Protein AF-A0A6J4TG48-F1 (afdb_monomer_lite)

pLDDT: mean 82.4, std 9.86, range [56.44, 92.56]

Organism: NCBI:txid481133

Structure (mmCIF, N/CA/C/O backbone):
data_AF-A0A6J4TG48-F1
#
_entry.id   AF-A0A6J4TG48-F1
#
loop_
_atom_site.group_PDB
_atom_site.id
_atom_site.type_symbol
_atom_site.label_atom_id
_atom_site.label_alt_id
_atom_site.label_comp_id
_atom_site.label_asym_id
_atom_site.label_entity_id
_atom_site.label_seq_id
_atom_site.pdbx_PDB_ins_code
_atom_site.Cartn_x
_atom_site.Cartn_y
_atom_site.Cartn_z
_atom_site.occupancy
_atom_site.B_iso_or_equiv
_atom_site.auth_seq_id
_atom_site.auth_comp_id
_atom_site.auth_asym_id
_atom_site.auth_atom_id
_atom_site.pdbx_PDB_model_num
ATOM 1 N N . VAL A 1 1 ? -10.328 10.255 4.056 1.00 63.81 1 VAL A N 1
ATOM 2 C CA . VAL A 1 1 ? -10.310 9.342 2.888 1.00 63.81 1 VAL A CA 1
ATOM 3 C C . VAL A 1 1 ? -10.451 7.928 3.417 1.00 63.81 1 VAL A C 1
ATOM 5 O O . VAL A 1 1 ? -9.618 7.532 4.222 1.00 63.81 1 VAL A O 1
ATOM 8 N N . ASN A 1 2 ? -11.529 7.218 3.078 1.00 81.69 2 ASN A N 1
ATOM 9 C CA . ASN A 1 2 ? -11.872 5.943 3.731 1.00 81.69 2 ASN A CA 1
ATOM 10 C C . ASN A 1 2 ? -11.360 4.717 2.969 1.00 81.69 2 ASN A C 1
ATOM 12 O O . ASN A 1 2 ? -11.346 3.619 3.512 1.00 81.69 2 ASN A O 1
ATOM 16 N N . GLU A 1 3 ? -10.902 4.902 1.736 1.00 87.94 3 GLU A N 1
ATOM 17 C CA . GLU A 1 3 ? -10.347 3.848 0.902 1.00 87.94 3 GLU A CA 1
ATOM 18 C C . GLU A 1 3 ? -9.313 4.410 -0.073 1.00 87.94 3 GLU A C 1
ATOM 20 O O . GLU A 1 3 ? -9.265 5.620 -0.316 1.00 87.94 3 GLU A O 1
ATOM 25 N N . GLY A 1 4 ? -8.464 3.532 -0.593 1.00 90.00 4 GLY A N 1
ATOM 26 C CA . GLY A 1 4 ? -7.381 3.900 -1.493 1.00 90.00 4 GLY A CA 1
ATOM 27 C C . GLY A 1 4 ? -6.435 2.734 -1.749 1.00 90.00 4 GLY A C 1
ATOM 28 O O . GLY A 1 4 ? -6.784 1.576 -1.516 1.00 90.00 4 GLY A O 1
ATOM 29 N N . TYR A 1 5 ? -5.224 3.042 -2.202 1.00 91.25 5 TYR A N 1
ATOM 30 C CA . TYR A 1 5 ? -4.176 2.060 -2.456 1.00 91.25 5 TYR A CA 1
ATOM 31 C C . TYR A 1 5 ? -2.987 2.247 -1.514 1.00 91.25 5 TYR A C 1
ATOM 33 O O . TYR A 1 5 ? -2.588 3.359 -1.170 1.00 91.25 5 TYR A O 1
ATOM 41 N N . LEU A 1 6 ? -2.415 1.124 -1.106 1.00 91.50 6 LEU A N 1
ATOM 42 C CA . LEU A 1 6 ? -1.261 1.008 -0.238 1.00 91.50 6 LEU A CA 1
ATOM 43 C C . LEU A 1 6 ? -0.162 0.301 -1.024 1.00 91.50 6 LEU A C 1
ATOM 45 O O . LEU A 1 6 ? -0.334 -0.843 -1.444 1.00 91.50 6 LEU A O 1
ATOM 49 N N . PHE A 1 7 ? 0.941 0.995 -1.260 1.00 92.06 7 PHE A N 1
ATOM 50 C CA . PHE A 1 7 ? 2.099 0.464 -1.963 1.00 92.06 7 PHE A CA 1
ATOM 51 C C . PHE A 1 7 ? 3.095 0.008 -0.903 1.00 92.06 7 PHE A C 1
ATOM 53 O O . PHE A 1 7 ? 3.513 0.810 -0.070 1.00 92.06 7 PHE A O 1
ATOM 60 N N . LEU A 1 8 ? 3.440 -1.275 -0.917 1.00 91.19 8 LEU A N 1
ATOM 61 C CA . LEU A 1 8 ? 4.421 -1.875 -0.023 1.00 91.19 8 LEU A CA 1
ATOM 62 C C . LEU A 1 8 ? 5.695 -2.190 -0.793 1.00 91.19 8 LEU A C 1
ATOM 64 O O . LEU A 1 8 ? 5.649 -2.844 -1.840 1.00 91.19 8 LEU A O 1
ATOM 68 N N . LYS A 1 9 ? 6.819 -1.737 -0.242 1.00 88.88 9 LYS A N 1
ATOM 69 C CA . LYS A 1 9 ? 8.170 -2.026 -0.721 1.00 88.88 9 LYS A CA 1
ATOM 70 C C . LYS A 1 9 ? 9.041 -2.459 0.455 1.00 88.88 9 LYS A C 1
ATOM 72 O O . LYS A 1 9 ? 9.049 -1.792 1.489 1.00 88.88 9 LYS A O 1
ATOM 77 N N . ASP A 1 10 ? 9.740 -3.574 0.295 1.00 86.69 10 ASP A N 1
ATOM 78 C CA . ASP A 1 10 ? 10.794 -4.009 1.212 1.00 86.69 10 ASP A CA 1
ATOM 79 C C . ASP A 1 10 ? 12.162 -3.444 0.792 1.00 86.69 10 ASP A C 1
ATOM 81 O O . ASP A 1 10 ? 12.286 -2.822 -0.268 1.00 86.69 10 ASP A O 1
ATOM 85 N N . GLY A 1 11 ? 13.188 -3.704 1.605 1.00 81.06 11 GLY A N 1
ATOM 86 C CA . GLY A 1 11 ? 14.541 -3.169 1.438 1.00 81.06 11 GLY A CA 1
ATOM 87 C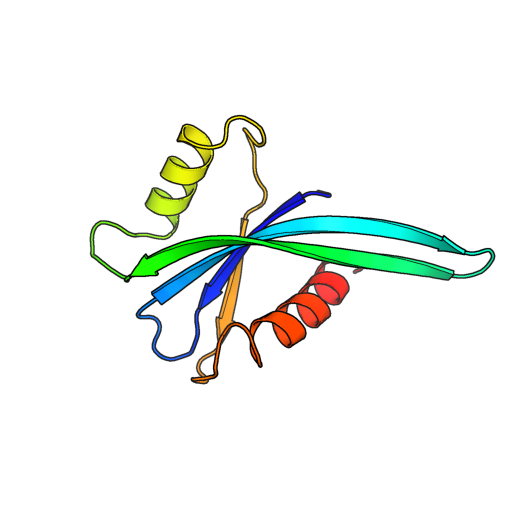 C . GLY A 1 11 ? 15.272 -3.590 0.166 1.00 81.06 11 GLY A C 1
ATOM 88 O O . GLY A 1 11 ? 16.272 -2.976 -0.190 1.00 81.06 11 GLY A O 1
ATOM 89 N N . ASN A 1 12 ? 14.783 -4.597 -0.563 1.00 77.12 12 ASN A N 1
ATOM 90 C CA . ASN A 1 12 ? 15.310 -4.925 -1.886 1.00 77.12 12 ASN A CA 1
ATOM 91 C C . ASN A 1 12 ? 14.853 -3.902 -2.946 1.00 77.12 12 ASN A C 1
ATOM 93 O O . ASN A 1 12 ? 15.427 -3.822 -4.027 1.00 77.12 12 ASN A O 1
ATOM 97 N N . TYR A 1 13 ? 13.795 -3.125 -2.668 1.00 70.62 13 TYR A N 1
ATOM 98 C CA . TYR A 1 13 ? 13.194 -2.098 -3.533 1.00 70.62 13 TYR A CA 1
ATOM 99 C C . TYR A 1 13 ? 12.884 -2.539 -4.975 1.00 70.62 13 TYR A C 1
ATOM 101 O O . TYR A 1 13 ? 12.555 -1.698 -5.819 1.00 70.62 13 TYR A O 1
ATOM 109 N N . ASN A 1 14 ? 12.967 -3.838 -5.266 1.00 80.25 14 ASN A N 1
ATOM 110 C CA . ASN A 1 14 ? 12.861 -4.399 -6.607 1.00 80.25 14 ASN A CA 1
ATOM 111 C C . ASN A 1 14 ? 11.423 -4.781 -6.964 1.00 80.25 14 ASN A C 1
ATOM 113 O O . ASN A 1 14 ? 11.123 -5.060 -8.116 1.00 80.25 14 ASN A O 1
ATOM 117 N N . THR A 1 15 ? 10.522 -4.776 -5.983 1.00 85.94 15 THR A N 1
ATOM 118 C CA . THR A 1 15 ? 9.122 -5.153 -6.161 1.00 85.94 15 THR A CA 1
ATOM 119 C C . THR A 1 15 ? 8.230 -4.172 -5.417 1.00 85.94 15 THR A C 1
ATOM 121 O O . THR A 1 15 ? 8.486 -3.849 -4.261 1.00 85.94 15 THR A O 1
ATOM 124 N N . THR A 1 16 ? 7.165 -3.709 -6.069 1.00 89.50 16 THR A N 1
ATOM 125 C CA . THR A 1 16 ? 6.085 -2.946 -5.435 1.00 89.50 16 THR A CA 1
ATOM 126 C C . THR A 1 16 ? 4.840 -3.812 -5.377 1.00 89.50 16 THR A C 1
ATOM 128 O O . THR A 1 16 ? 4.298 -4.213 -6.408 1.00 89.50 16 THR A O 1
ATOM 131 N N . VAL A 1 17 ? 4.368 -4.090 -4.166 1.00 91.56 17 VAL A N 1
ATOM 132 C CA . VAL A 1 17 ? 3.117 -4.819 -3.956 1.00 91.56 17 VAL A CA 1
ATOM 133 C C . VAL A 1 17 ? 2.020 -3.825 -3.619 1.00 91.56 17 VAL A C 1
ATOM 135 O O . VAL A 1 17 ? 2.153 -3.058 -2.667 1.00 91.56 17 VAL A O 1
ATOM 138 N N . VAL A 1 18 ? 0.936 -3.823 -4.390 1.00 91.75 18 VAL A N 1
ATOM 139 C CA . VAL A 1 18 ? -0.184 -2.908 -4.165 1.00 91.75 18 VAL A CA 1
ATOM 140 C C . VAL A 1 18 ? -1.345 -3.648 -3.537 1.00 91.75 18 VAL A C 1
ATOM 142 O O . VAL A 1 18 ? -1.827 -4.660 -4.051 1.00 91.75 18 VAL A O 1
ATOM 145 N N . TYR A 1 19 ? -1.843 -3.066 -2.457 1.00 92.56 19 TYR A N 1
ATOM 146 C CA . TYR A 1 19 ? -3.070 -3.471 -1.800 1.00 92.56 19 TYR A CA 1
ATOM 147 C C . TYR A 1 19 ? -4.094 -2.349 -1.903 1.00 92.56 19 TYR A C 1
ATOM 149 O O . TYR A 1 19 ? -3.759 -1.182 -1.723 1.00 92.56 19 TYR A O 1
ATOM 157 N N . GLN A 1 20 ? -5.355 -2.679 -2.141 1.00 91.56 20 GLN A N 1
ATOM 158 C CA . GLN A 1 20 ? -6.444 -1.741 -1.903 1.00 91.56 20 GLN A CA 1
ATOM 159 C C . GLN A 1 20 ? -6.783 -1.796 -0.421 1.00 91.56 20 GLN A C 1
ATOM 161 O O . GLN A 1 20 ? -7.007 -2.879 0.117 1.00 91.56 20 GLN A O 1
ATOM 166 N N . TYR A 1 21 ? -6.823 -0.649 0.248 1.00 91.25 21 TYR A N 1
ATOM 167 C CA . TYR A 1 21 ? -7.243 -0.574 1.639 1.00 91.25 21 TYR A CA 1
ATOM 168 C C . TYR A 1 21 ? -8.635 0.044 1.751 1.00 91.25 21 TYR A C 1
ATOM 170 O O . TYR A 1 21 ? -8.998 0.947 0.996 1.00 91.25 21 TYR A O 1
ATOM 178 N N . ARG A 1 22 ? -9.399 -0.421 2.739 1.00 89.12 22 ARG A N 1
ATOM 179 C CA . ARG A 1 22 ? -10.661 0.176 3.183 1.00 89.12 22 ARG A CA 1
ATOM 180 C C . ARG A 1 22 ? -10.659 0.270 4.702 1.00 89.12 22 ARG A C 1
ATOM 182 O O . ARG A 1 22 ? -10.387 -0.716 5.388 1.00 89.12 22 ARG A O 1
ATOM 189 N N . LEU A 1 23 ? -10.929 1.461 5.221 1.00 86.88 23 LEU A N 1
ATOM 190 C CA . LEU A 1 23 ? -11.090 1.710 6.646 1.00 86.88 23 LEU A CA 1
ATOM 191 C C . LEU A 1 23 ? -12.509 1.336 7.061 1.00 86.88 23 LEU A C 1
ATOM 193 O O . LEU A 1 23 ? -13.484 1.730 6.425 1.00 86.88 23 LEU A O 1
ATOM 197 N N . THR A 1 24 ? -12.614 0.586 8.148 1.00 81.88 24 THR A N 1
ATOM 198 C CA . THR A 1 24 ? -13.886 0.201 8.759 1.00 81.88 24 THR A CA 1
ATOM 199 C C . THR A 1 24 ? -13.965 0.836 10.136 1.00 81.88 24 THR A C 1
ATOM 201 O O . THR A 1 24 ? -13.079 0.621 10.965 1.00 81.88 24 THR A O 1
ATOM 204 N N . PHE A 1 25 ? -15.011 1.615 10.384 1.00 74.12 25 PHE A N 1
ATOM 205 C CA . PHE A 1 25 ? -15.254 2.231 11.682 1.00 74.12 25 PHE A CA 1
ATOM 206 C C . PHE A 1 25 ? -16.185 1.324 12.480 1.00 74.12 25 PHE A C 1
ATOM 208 O O . PHE A 1 25 ? -17.280 1.008 12.020 1.00 74.12 25 PHE A O 1
ATOM 215 N N . PHE A 1 26 ? -15.741 0.897 13.657 1.00 66.12 26 PHE A N 1
ATOM 216 C CA . PHE A 1 26 ? -16.568 0.176 14.613 1.00 66.12 26 PHE A CA 1
ATOM 217 C C . PHE A 1 26 ? -16.824 1.096 15.805 1.00 66.12 26 PHE A C 1
ATOM 219 O O . PHE A 1 26 ? -15.888 1.488 16.505 1.00 66.12 26 PHE A O 1
ATOM 226 N N . GLU A 1 27 ? -18.090 1.456 16.013 1.00 57.47 27 GLU A N 1
ATOM 227 C CA . GLU A 1 27 ? -18.545 2.188 17.194 1.00 57.47 27 GLU A CA 1
ATOM 228 C C . GLU A 1 27 ? -19.073 1.169 18.210 1.00 57.47 27 GLU A C 1
ATOM 230 O O . GLU A 1 27 ? -20.116 0.548 18.007 1.00 57.47 27 GLU A O 1
ATOM 235 N N . LYS A 1 28 ? -18.316 0.943 19.288 1.00 56.44 28 LYS A N 1
ATOM 236 C CA . LYS A 1 28 ? -18.836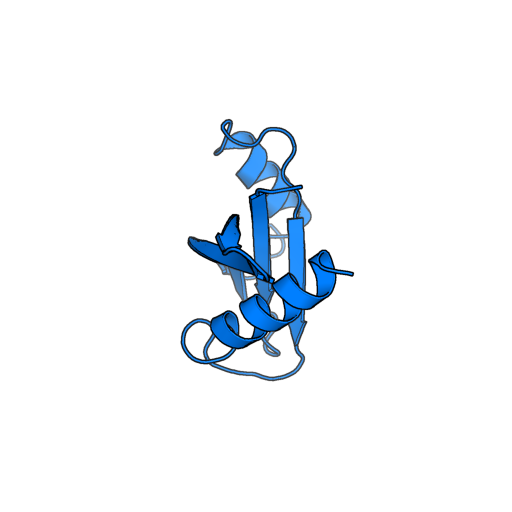 0.328 20.517 1.00 56.44 28 LYS A CA 1
ATOM 237 C C . LYS A 1 28 ? -18.979 1.432 21.557 1.00 56.44 28 LYS A C 1
ATOM 239 O O . LYS A 1 28 ? -18.206 2.379 21.520 1.00 56.44 28 LYS A O 1
ATOM 244 N N . HIS A 1 29 ? -19.944 1.271 22.465 1.00 57.78 29 HIS A N 1
ATOM 245 C CA . HIS A 1 29 ? -20.465 2.257 23.430 1.00 57.78 29 HIS A CA 1
ATOM 246 C C . HIS A 1 29 ? -19.464 3.160 24.189 1.00 57.78 29 HIS A C 1
ATOM 248 O O . HIS A 1 29 ? -19.930 4.116 24.792 1.00 57.78 29 HIS A O 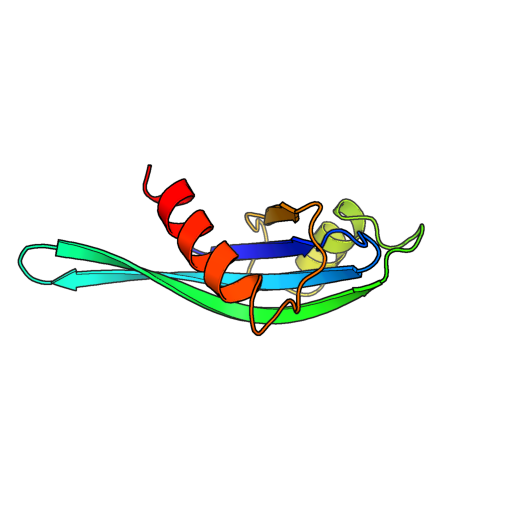1
ATOM 254 N N . ASP A 1 30 ? -18.151 2.918 24.148 1.00 58.06 30 ASP A N 1
ATOM 255 C CA . ASP A 1 30 ? -17.137 3.795 24.753 1.00 58.06 30 ASP A CA 1
ATOM 256 C C . ASP A 1 30 ? -15.824 3.906 23.933 1.00 58.06 30 ASP A C 1
ATOM 258 O O . ASP A 1 30 ? -14.913 4.640 24.300 1.00 58.06 30 ASP A O 1
ATOM 262 N N . GLU A 1 31 ? -15.701 3.220 22.784 1.00 56.94 31 GLU A N 1
ATOM 263 C CA . GLU A 1 31 ? -14.449 3.159 22.012 1.00 56.94 31 GLU A CA 1
ATOM 264 C C . GLU A 1 31 ? -14.683 3.147 20.489 1.00 56.94 31 GLU A C 1
ATOM 266 O O . GLU A 1 31 ? -15.390 2.296 19.937 1.00 56.94 31 GLU A O 1
ATOM 271 N N . LYS A 1 32 ? -14.029 4.083 19.782 1.00 60.50 32 LYS A N 1
ATOM 272 C CA . LYS A 1 32 ? -13.980 4.131 18.311 1.00 60.50 32 LYS A CA 1
ATOM 273 C C . LYS A 1 32 ? -12.790 3.326 17.803 1.00 60.50 32 LYS A C 1
ATOM 275 O O . LYS A 1 32 ? -11.679 3.843 17.698 1.00 60.50 32 LYS A O 1
ATOM 280 N N . TYR A 1 33 ? -13.028 2.076 17.423 1.00 63.78 33 TYR A N 1
ATOM 281 C CA . TYR A 1 33 ? -12.006 1.253 16.782 1.00 63.78 33 TYR A CA 1
ATOM 282 C C . TYR A 1 33 ? -12.015 1.482 15.267 1.00 63.78 33 TYR A C 1
ATOM 284 O O . TYR A 1 33 ? -13.033 1.307 14.595 1.00 63.78 33 TYR A O 1
ATOM 292 N N . ARG A 1 34 ? -10.859 1.854 14.705 1.00 74.31 34 ARG A N 1
ATOM 293 C CA . ARG A 1 34 ? -10.640 1.903 13.252 1.00 74.31 34 ARG A CA 1
ATOM 294 C C . ARG A 1 34 ? -9.937 0.624 12.808 1.00 74.31 34 ARG A C 1
ATOM 296 O O . ARG A 1 34 ? -8.757 0.428 13.083 1.00 74.31 34 ARG A O 1
ATOM 303 N N . GLY A 1 35 ? -10.671 -0.252 12.134 1.00 81.38 35 GLY A N 1
ATOM 304 C CA . GLY A 1 35 ? -10.111 -1.400 11.429 1.00 81.38 35 GLY A CA 1
ATOM 305 C C . GLY A 1 35 ? -9.620 -1.012 10.035 1.00 81.38 35 GLY A C 1
ATOM 306 O O . GLY A 1 35 ? -10.062 -0.018 9.455 1.00 81.38 35 GLY A O 1
ATOM 307 N N . ILE A 1 36 ? -8.718 -1.819 9.482 1.00 88.75 36 ILE A N 1
ATOM 308 C CA . ILE A 1 36 ? -8.300 -1.731 8.084 1.00 88.75 36 ILE A CA 1
ATOM 309 C C . ILE A 1 36 ? -8.452 -3.100 7.431 1.00 88.75 36 ILE A C 1
ATOM 311 O O . ILE A 1 36 ? -7.901 -4.099 7.900 1.00 88.75 36 ILE A O 1
ATOM 315 N N . ARG A 1 37 ? -9.174 -3.139 6.316 1.00 90.19 37 ARG A N 1
ATOM 316 C CA . ARG A 1 37 ? -9.201 -4.283 5.411 1.00 90.19 37 ARG A CA 1
ATOM 317 C C . ARG A 1 37 ? -8.289 -3.982 4.233 1.00 90.19 37 ARG A C 1
ATOM 319 O O . ARG A 1 37 ? -8.335 -2.882 3.693 1.00 90.19 37 ARG A O 1
ATOM 326 N N . THR A 1 38 ? -7.463 -4.947 3.853 1.00 91.38 38 THR A N 1
ATOM 327 C CA . THR A 1 38 ? -6.606 -4.849 2.669 1.00 91.38 38 THR A CA 1
ATOM 328 C C . THR A 1 38 ? -6.910 -6.001 1.737 1.00 91.38 38 THR A C 1
ATOM 330 O O . THR A 1 38 ? -6.919 -7.145 2.191 1.00 91.38 38 THR A O 1
ATOM 333 N N . ASP A 1 39 ? -7.074 -5.703 0.462 1.00 92.25 39 ASP A N 1
ATOM 334 C CA . ASP A 1 39 ? -7.216 -6.689 -0.600 1.00 92.25 39 ASP A CA 1
ATOM 335 C C . ASP A 1 39 ? -5.998 -6.601 -1.516 1.00 92.25 39 ASP A C 1
ATOM 337 O O . ASP A 1 39 ? -5.551 -5.502 -1.858 1.00 92.25 39 ASP A O 1
ATOM 341 N N . TYR A 1 40 ? -5.415 -7.747 -1.856 1.00 92.31 40 TYR A N 1
ATOM 342 C CA . TYR A 1 40 ? -4.284 -7.791 -2.774 1.00 92.31 40 TYR A CA 1
ATOM 343 C C . TYR A 1 40 ? -4.761 -7.407 -4.174 1.00 92.31 40 TYR A C 1
ATOM 345 O O . TYR A 1 40 ? -5.733 -7.968 -4.676 1.00 92.31 40 TYR A O 1
ATOM 353 N N . ILE A 1 41 ? -4.081 -6.449 -4.805 1.00 90.88 41 ILE A N 1
ATOM 354 C CA . ILE A 1 41 ? -4.408 -6.030 -6.169 1.00 90.88 41 ILE A CA 1
ATOM 355 C C . ILE A 1 41 ? -3.445 -6.681 -7.139 1.00 90.88 41 ILE A C 1
ATOM 357 O O . ILE A 1 41 ? -3.862 -7.486 -7.970 1.00 90.88 41 ILE A O 1
ATOM 361 N N . HIS A 1 42 ? -2.166 -6.324 -7.046 1.00 89.62 42 HIS A N 1
ATOM 362 C CA . HIS A 1 42 ? -1.149 -6.846 -7.941 1.00 89.62 42 HIS A CA 1
ATOM 363 C C . HIS A 1 42 ? 0.262 -6.548 -7.416 1.00 89.62 42 HIS A C 1
ATOM 365 O O . HIS A 1 42 ? 0.461 -5.742 -6.499 1.00 89.62 42 HIS A O 1
ATOM 371 N N . ARG A 1 43 ? 1.244 -7.222 -8.010 1.00 88.69 43 ARG A N 1
ATOM 372 C CA . ARG A 1 43 ? 2.667 -7.110 -7.710 1.00 88.69 43 ARG A CA 1
ATOM 373 C C . ARG A 1 43 ? 3.377 -6.686 -8.988 1.00 88.69 43 ARG A C 1
ATOM 375 O O . ARG A 1 43 ? 3.342 -7.421 -9.966 1.00 88.69 43 ARG A O 1
ATOM 382 N N . TRP A 1 44 ? 4.044 -5.538 -8.950 1.00 86.94 44 TRP A N 1
ATOM 383 C CA . TRP A 1 44 ? 4.876 -5.058 -10.048 1.00 86.94 44 TRP A CA 1
ATOM 384 C C . TRP A 1 44 ? 6.342 -5.219 -9.687 1.00 86.94 44 TRP A C 1
ATOM 386 O O . TRP A 1 44 ? 6.789 -4.764 -8.633 1.00 86.94 44 TRP A O 1
ATOM 396 N N . GLU A 1 45 ? 7.105 -5.813 -10.591 1.00 85.00 45 GLU A N 1
ATOM 397 C CA . GLU A 1 45 ? 8.559 -5.752 -10.539 1.00 85.00 45 GLU A CA 1
ATOM 398 C C . GLU A 1 45 ? 9.029 -4.374 -11.004 1.00 85.00 45 GLU A C 1
ATOM 400 O O . GLU A 1 45 ? 8.454 -3.764 -11.916 1.00 85.00 45 GLU A O 1
ATOM 405 N N . ARG A 1 46 ? 10.071 -3.861 -10.355 1.00 74.38 46 ARG A N 1
ATOM 406 C CA . ARG A 1 46 ? 10.645 -2.560 -10.658 1.00 74.38 46 ARG A CA 1
ATOM 407 C C . ARG A 1 46 ? 11.339 -2.635 -12.007 1.00 74.38 46 ARG A C 1
ATOM 409 O O . ARG A 1 46 ? 12.413 -3.202 -12.156 1.00 74.38 46 ARG A O 1
ATOM 416 N N . THR A 1 47 ? 10.720 -1.999 -12.983 1.00 76.00 47 THR A N 1
ATOM 417 C CA . THR A 1 47 ? 11.285 -1.771 -14.309 1.00 76.00 47 THR A CA 1
ATOM 418 C C . THR A 1 47 ? 11.250 -0.278 -14.600 1.00 76.00 47 THR A C 1
ATOM 420 O O . THR A 1 47 ? 10.530 0.478 -13.946 1.00 76.00 47 THR A O 1
ATOM 423 N N . VAL A 1 48 ? 12.001 0.161 -15.609 1.00 68.44 48 VAL A N 1
ATOM 424 C CA . VAL A 1 48 ? 11.942 1.544 -16.116 1.00 68.44 48 VAL A CA 1
ATOM 425 C C . VAL A 1 48 ? 10.523 1.971 -16.524 1.00 68.44 48 VAL A C 1
ATOM 427 O O . VAL A 1 48 ? 10.204 3.154 -16.466 1.00 68.44 48 VAL A O 1
ATOM 430 N N . SER A 1 49 ? 9.651 1.020 -16.871 1.00 65.88 49 SER A N 1
ATOM 431 C CA . SER A 1 49 ? 8.247 1.269 -17.219 1.00 65.88 49 SER A CA 1
ATOM 432 C C . SER A 1 49 ? 7.301 1.253 -16.008 1.00 65.88 49 SER A C 1
ATOM 434 O O . SER A 1 49 ? 6.267 1.918 -16.049 1.00 65.88 49 SER A O 1
ATOM 436 N N . ASN A 1 50 ? 7.656 0.573 -14.914 1.00 71.38 50 ASN A N 1
ATOM 437 C CA . ASN A 1 50 ? 6.825 0.414 -13.712 1.00 71.38 50 ASN A CA 1
ATOM 438 C C . ASN A 1 50 ? 7.192 1.427 -12.615 1.00 71.38 50 ASN A C 1
ATOM 440 O O . ASN A 1 50 ? 7.449 1.066 -11.463 1.00 71.38 50 ASN A O 1
ATOM 444 N N . SER A 1 51 ? 7.233 2.715 -12.964 1.00 77.94 51 SER A N 1
ATOM 445 C CA . SER A 1 51 ? 7.341 3.778 -11.963 1.00 77.94 51 SER A CA 1
ATOM 446 C C . SER A 1 51 ? 6.061 3.835 -11.111 1.00 77.94 51 SER A C 1
ATOM 448 O O . SER A 1 51 ? 4.978 3.492 -11.593 1.00 77.94 51 SER A O 1
ATOM 450 N N . PRO A 1 52 ? 6.129 4.295 -9.847 1.00 73.31 52 PRO A N 1
ATOM 451 C CA . PRO A 1 52 ? 4.936 4.422 -9.009 1.00 73.31 52 PRO A CA 1
ATOM 452 C C . PRO A 1 52 ? 3.874 5.329 -9.643 1.00 73.31 52 PRO A C 1
ATOM 454 O O . PRO A 1 52 ? 2.686 5.129 -9.420 1.00 73.31 52 PRO A O 1
ATOM 457 N N . GLU A 1 53 ? 4.281 6.306 -10.451 1.00 80.69 53 GLU A N 1
ATOM 458 C CA . GLU A 1 53 ? 3.381 7.194 -11.186 1.00 80.69 53 GLU A CA 1
ATOM 459 C C . GLU A 1 53 ? 2.646 6.454 -12.307 1.00 80.69 53 GLU A C 1
ATOM 461 O O . GLU A 1 53 ? 1.423 6.561 -12.402 1.00 80.69 53 GLU A O 1
ATOM 466 N N . ASN A 1 54 ? 3.353 5.629 -13.085 1.00 83.19 54 ASN A N 1
ATOM 467 C CA . ASN A 1 54 ? 2.730 4.790 -14.108 1.00 83.19 54 ASN A CA 1
ATOM 468 C C . ASN A 1 54 ? 1.767 3.774 -13.492 1.00 83.19 54 ASN A C 1
ATOM 470 O O . ASN A 1 54 ? 0.653 3.623 -13.989 1.00 83.19 54 ASN A O 1
ATOM 474 N N . ILE A 1 55 ? 2.139 3.159 -12.364 1.00 82.62 55 ILE A N 1
ATOM 475 C CA . ILE A 1 55 ? 1.262 2.243 -11.620 1.00 82.62 55 ILE A CA 1
ATOM 476 C C . ILE A 1 55 ? -0.005 2.977 -11.157 1.00 82.62 55 ILE A C 1
ATOM 478 O O . ILE A 1 55 ? -1.107 2.456 -11.306 1.00 82.62 55 ILE A O 1
ATOM 482 N N . LYS A 1 56 ? 0.101 4.216 -10.650 1.00 79.69 56 LYS A N 1
ATOM 483 C CA . LYS A 1 56 ? -1.085 5.019 -10.294 1.00 79.69 56 LYS A CA 1
ATOM 484 C C . LYS A 1 56 ? -1.982 5.289 -11.501 1.00 79.69 56 LYS A C 1
ATOM 486 O O . LYS A 1 56 ? -3.195 5.127 -11.394 1.00 79.69 56 LYS A O 1
ATOM 491 N N . VAL A 1 57 ? -1.411 5.686 -12.640 1.00 83.44 57 VAL A N 1
ATOM 492 C CA . VAL A 1 57 ? -2.176 5.939 -13.873 1.00 83.44 57 VAL A CA 1
ATOM 493 C C . VAL A 1 57 ? -2.868 4.663 -14.355 1.00 83.44 57 VAL A C 1
ATOM 495 O O . VAL A 1 57 ? -4.037 4.705 -14.740 1.00 83.44 57 VAL A O 1
ATOM 498 N N . GLU A 1 58 ? -2.180 3.524 -14.304 1.00 84.75 58 GLU A N 1
ATOM 499 C CA . GLU A 1 58 ? -2.737 2.220 -14.657 1.00 84.75 58 GLU A CA 1
ATOM 500 C C . GLU A 1 58 ? -3.882 1.817 -13.719 1.00 84.75 58 GLU A C 1
ATOM 502 O O . GLU A 1 58 ? -4.934 1.381 -14.190 1.00 84.75 58 GLU A O 1
ATOM 507 N N . LEU A 1 59 ? -3.731 2.033 -12.409 1.00 83.19 59 LEU A N 1
ATOM 508 C CA . LEU A 1 59 ? -4.782 1.782 -11.422 1.00 83.19 59 LEU A CA 1
ATOM 509 C C . LEU A 1 59 ? -6.020 2.644 -11.685 1.00 83.19 59 LEU A C 1
ATOM 511 O O . LEU A 1 59 ? -7.125 2.111 -11.691 1.00 83.19 59 LEU A O 1
ATOM 515 N N . ILE A 1 60 ? -5.860 3.940 -11.966 1.00 83.00 60 ILE A N 1
ATOM 516 C CA . ILE A 1 60 ? -6.988 4.842 -12.266 1.00 83.00 60 ILE A CA 1
ATOM 517 C C . ILE A 1 60 ? -7.706 4.414 -13.556 1.00 83.00 60 ILE A C 1
ATOM 519 O O . ILE A 1 60 ? -8.935 4.428 -13.621 1.00 83.00 60 ILE A O 1
ATOM 523 N N . LYS A 1 61 ? -6.955 3.992 -14.583 1.00 82.12 61 LYS A N 1
ATOM 524 C CA . LYS A 1 61 ? -7.525 3.521 -15.856 1.00 82.12 61 LYS A CA 1
ATOM 525 C C . LYS A 1 61 ? -8.301 2.211 -15.705 1.00 82.12 61 LYS A C 1
ATOM 527 O O . LYS A 1 61 ? -9.387 2.082 -16.270 1.00 82.12 61 LYS A O 1
ATOM 532 N N . ASN A 1 62 ? -7.754 1.251 -14.959 1.00 81.81 62 ASN A N 1
ATOM 533 C CA . ASN A 1 62 ? -8.329 -0.090 -14.823 1.00 81.81 62 ASN A CA 1
ATOM 534 C C . ASN A 1 62 ? -9.414 -0.177 -13.738 1.00 81.81 62 ASN A C 1
ATOM 536 O O . ASN A 1 62 ? -10.332 -0.987 -13.848 1.00 81.81 62 ASN A O 1
ATOM 540 N N . ARG A 1 63 ? -9.344 0.650 -12.689 1.00 77.75 63 ARG A N 1
ATOM 541 C CA . ARG A 1 63 ? -10.270 0.626 -11.544 1.00 77.75 63 ARG A CA 1
ATOM 542 C C . ARG A 1 63 ? -11.047 1.939 -11.457 1.00 77.75 63 ARG A C 1
ATOM 544 O O . ARG A 1 63 ? -10.778 2.787 -10.611 1.00 77.75 63 ARG A O 1
ATOM 551 N N . LYS A 1 64 ? -12.079 2.058 -12.298 1.00 71.25 64 LYS A N 1
ATOM 552 C CA . LYS A 1 64 ? -12.998 3.216 -12.337 1.00 71.25 64 LYS A CA 1
ATOM 553 C C . LYS A 1 64 ? -13.802 3.433 -11.050 1.00 71.25 64 LYS A C 1
ATOM 555 O O . LYS A 1 64 ? -14.340 4.517 -10.863 1.00 71.25 64 LYS A O 1
ATOM 560 N N . ASP A 1 65 ? -13.862 2.424 -10.180 1.00 76.12 65 ASP A N 1
ATOM 561 C CA . ASP A 1 65 ? -14.499 2.492 -8.857 1.00 76.12 65 ASP A CA 1
ATOM 562 C C . ASP A 1 65 ? -13.870 3.581 -7.968 1.00 76.12 65 ASP A C 1
ATOM 564 O O . ASP A 1 65 ? -14.535 4.163 -7.118 1.00 76.12 65 ASP A O 1
ATOM 568 N N . LEU A 1 66 ? -12.586 3.892 -8.193 1.00 75.94 66 LEU A N 1
ATOM 569 C CA . LEU A 1 66 ? -11.837 4.904 -7.454 1.00 75.94 66 LEU A CA 1
ATOM 570 C C . LEU A 1 66 ? -11.159 5.883 -8.422 1.00 75.94 66 LEU A C 1
ATOM 572 O O . LEU A 1 66 ? -9.969 5.733 -8.704 1.00 75.94 66 LEU A O 1
ATOM 576 N N . PRO A 1 67 ? -11.887 6.898 -8.928 1.00 70.31 67 PRO A N 1
ATOM 577 C CA . PRO A 1 67 ? -11.350 7.849 -9.904 1.00 70.31 67 PRO A CA 1
ATOM 578 C C . PRO A 1 67 ? -10.305 8.803 -9.304 1.00 70.31 67 PRO A C 1
ATOM 580 O O . PRO A 1 67 ? -9.420 9.265 -10.018 1.00 70.31 67 PRO A O 1
ATOM 583 N N . ASN A 1 68 ? -10.376 9.075 -7.996 1.00 78.19 68 ASN A N 1
ATOM 584 C CA . ASN A 1 68 ? -9.372 9.844 -7.255 1.00 78.19 68 ASN A CA 1
ATOM 585 C C . ASN A 1 68 ? -8.904 9.058 -6.017 1.00 78.19 68 ASN A C 1
ATOM 587 O O . ASN A 1 68 ? -9.356 9.330 -4.899 1.00 78.19 68 ASN A O 1
ATOM 591 N N . PRO A 1 69 ? -8.066 8.027 -6.199 1.00 79.56 69 PRO A N 1
ATOM 592 C CA . PRO A 1 69 ? -7.635 7.191 -5.093 1.00 79.56 69 PRO A CA 1
ATOM 593 C C . PRO A 1 69 ? -6.562 7.899 -4.258 1.00 79.56 69 PRO A C 1
ATOM 595 O O . PRO A 1 69 ? -5.580 8.413 -4.795 1.00 79.56 69 PRO A O 1
ATOM 598 N N . ALA A 1 70 ? -6.681 7.844 -2.928 1.00 85.50 70 ALA A N 1
ATOM 599 C CA . ALA A 1 70 ? -5.537 8.130 -2.066 1.00 85.50 70 ALA A CA 1
ATOM 600 C C . ALA A 1 70 ? -4.514 6.998 -2.194 1.00 85.50 70 ALA A C 1
ATOM 602 O O . ALA A 1 70 ? -4.868 5.825 -2.083 1.00 85.50 70 ALA A O 1
ATOM 603 N N . VAL A 1 71 ? -3.250 7.345 -2.428 1.00 88.50 71 VAL A N 1
ATOM 604 C CA . VAL A 1 71 ? -2.169 6.367 -2.578 1.00 88.50 71 VAL A CA 1
ATOM 605 C C . VAL A 1 71 ? -1.082 6.650 -1.561 1.00 88.50 71 VAL A C 1
ATOM 607 O O . VAL A 1 71 ? -0.481 7.723 -1.585 1.00 88.50 71 VAL A O 1
ATOM 610 N N . TYR A 1 72 ? -0.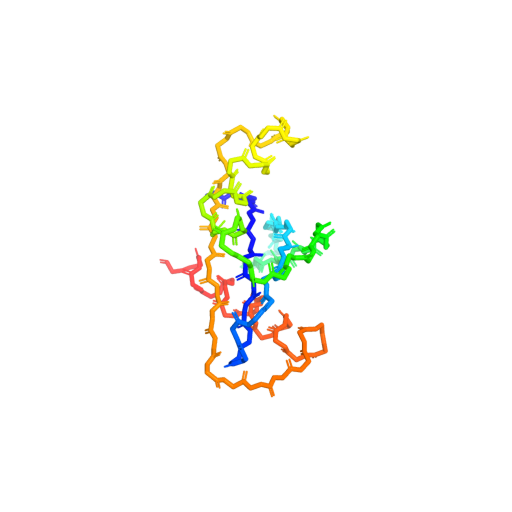814 5.671 -0.705 1.00 90.12 72 TYR A N 1
ATOM 611 C CA . TYR A 1 72 ? 0.223 5.746 0.316 1.00 90.12 72 TYR A CA 1
ATOM 612 C C . TYR A 1 72 ? 1.346 4.777 -0.002 1.00 90.12 72 TYR A C 1
ATOM 614 O O . TYR A 1 72 ? 1.097 3.609 -0.290 1.00 90.12 72 TYR A O 1
ATOM 622 N N . ASN A 1 73 ? 2.580 5.266 0.069 1.00 89.56 73 ASN A N 1
ATOM 623 C CA . ASN A 1 73 ? 3.770 4.453 -0.104 1.00 89.56 73 ASN A CA 1
ATOM 624 C C . ASN A 1 73 ? 4.375 4.144 1.264 1.00 89.56 73 ASN A C 1
ATOM 626 O O . ASN A 1 73 ? 4.692 5.067 2.010 1.00 89.56 73 ASN A O 1
ATOM 630 N N . ILE A 1 74 ? 4.519 2.863 1.584 1.00 90.31 74 ILE A N 1
ATOM 631 C CA . ILE A 1 74 ? 5.203 2.389 2.782 1.00 90.31 74 ILE A CA 1
ATOM 632 C C . ILE A 1 74 ? 6.429 1.619 2.317 1.00 90.31 74 ILE A C 1
ATOM 634 O O . ILE A 1 74 ? 6.329 0.628 1.592 1.00 90.31 74 ILE A O 1
ATOM 638 N N . GLU A 1 75 ? 7.581 2.107 2.744 1.00 89.19 75 GLU A N 1
ATOM 639 C CA . GLU A 1 75 ? 8.883 1.549 2.425 1.00 89.19 75 GLU A CA 1
ATOM 640 C C . GLU A 1 75 ? 9.677 1.288 3.699 1.00 89.19 75 GLU A C 1
ATOM 642 O O . GLU A 1 75 ? 9.461 1.919 4.738 1.00 89.19 75 GLU A O 1
ATOM 647 N N . THR A 1 76 ? 10.568 0.312 3.621 1.00 88.62 76 THR A N 1
ATOM 648 C CA . THR A 1 76 ? 11.509 -0.026 4.680 1.00 88.62 76 THR A CA 1
ATOM 649 C C . THR A 1 76 ? 12.803 -0.492 4.037 1.00 88.62 76 THR A C 1
ATOM 651 O O . THR A 1 76 ? 12.760 -1.180 3.026 1.00 88.62 76 THR A O 1
ATOM 654 N N . ASP A 1 77 ? 13.943 -0.170 4.643 1.00 89.00 77 ASP A N 1
ATOM 655 C CA . ASP A 1 77 ? 15.254 -0.669 4.208 1.00 89.00 77 ASP A CA 1
ATOM 656 C C . ASP A 1 77 ? 15.507 -2.134 4.599 1.00 89.00 77 ASP A C 1
ATOM 658 O O . ASP A 1 77 ? 16.538 -2.711 4.260 1.00 89.00 77 ASP A O 1
ATOM 662 N N . LEU A 1 78 ? 14.575 -2.759 5.324 1.00 88.44 78 LEU A N 1
ATOM 663 C CA . LEU A 1 78 ? 14.694 -4.137 5.786 1.00 88.44 78 LEU A CA 1
ATOM 664 C C . LEU A 1 78 ? 14.019 -5.106 4.810 1.00 88.44 78 LEU A C 1
ATOM 666 O O . LEU A 1 78 ? 12.932 -4.844 4.294 1.00 88.44 78 LEU A O 1
ATOM 670 N N . VAL A 1 79 ? 14.644 -6.261 4.592 1.00 88.94 79 VAL A N 1
ATOM 671 C CA . VAL A 1 79 ? 14.109 -7.316 3.723 1.00 88.94 79 VAL A CA 1
ATOM 672 C C . VAL A 1 79 ? 13.331 -8.315 4.575 1.00 88.94 79 VAL A C 1
ATOM 674 O O . VAL A 1 79 ? 13.914 -9.062 5.359 1.00 88.94 79 VAL A O 1
ATOM 677 N N . TYR A 1 80 ? 12.008 -8.327 4.420 1.00 87.69 80 TYR A N 1
ATOM 678 C CA . TYR A 1 80 ? 11.096 -9.217 5.141 1.00 87.69 80 TYR A CA 1
ATOM 679 C C . TYR A 1 80 ? 9.987 -9.736 4.222 1.00 87.69 80 TYR A C 1
ATOM 681 O O . TYR A 1 80 ? 9.621 -9.052 3.262 1.00 87.69 80 TYR A O 1
ATOM 689 N N . PRO A 1 81 ? 9.386 -10.901 4.528 1.00 87.62 81 PRO A N 1
ATOM 690 C CA . PRO A 1 81 ? 8.230 -11.385 3.785 1.00 87.62 81 PRO A CA 1
ATOM 691 C C . PRO A 1 81 ? 7.068 -10.386 3.880 1.00 87.62 81 PRO A C 1
ATOM 693 O O . PRO A 1 81 ? 6.647 -9.986 4.972 1.00 87.62 81 PRO A O 1
ATOM 696 N N . ILE A 1 82 ? 6.551 -9.975 2.716 1.00 86.62 82 ILE A N 1
ATOM 697 C CA . ILE A 1 82 ? 5.531 -8.923 2.621 1.00 86.62 82 ILE A CA 1
ATOM 698 C C . ILE A 1 82 ? 4.260 -9.329 3.366 1.00 86.62 82 ILE A 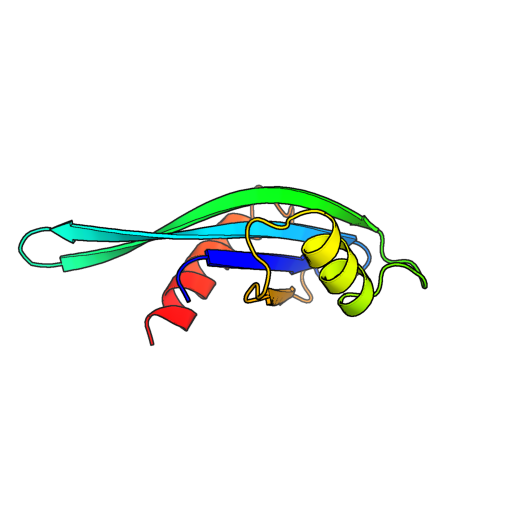C 1
ATOM 700 O O . ILE A 1 82 ? 3.752 -8.552 4.161 1.00 86.62 82 ILE A O 1
ATOM 704 N N . GLU A 1 83 ? 3.745 -10.532 3.133 1.00 87.31 83 GLU A N 1
ATOM 705 C CA . GLU A 1 83 ? 2.431 -10.942 3.643 1.00 87.31 83 GLU A CA 1
ATOM 706 C C . GLU A 1 83 ? 2.458 -11.308 5.129 1.00 87.31 83 GLU A C 1
ATOM 708 O O . GLU A 1 83 ? 1.567 -10.907 5.879 1.00 87.31 83 GLU A O 1
ATOM 713 N N . GLU A 1 84 ? 3.501 -12.018 5.558 1.00 87.56 84 GLU A N 1
ATOM 714 C CA . GLU A 1 84 ? 3.628 -12.531 6.925 1.00 87.56 84 GLU A CA 1
ATOM 715 C C . GLU A 1 84 ? 4.117 -11.461 7.910 1.00 87.56 84 GLU A C 1
ATOM 717 O O . GLU A 1 84 ? 3.678 -11.440 9.060 1.00 87.56 84 GLU A O 1
ATOM 722 N N . THR A 1 85 ? 4.971 -10.533 7.456 1.00 90.94 85 THR A N 1
ATOM 723 C CA . THR A 1 85 ? 5.634 -9.556 8.335 1.00 90.94 85 THR A CA 1
ATOM 724 C C . THR A 1 85 ? 5.298 -8.117 7.968 1.00 90.94 85 THR A C 1
ATOM 726 O O . THR A 1 85 ? 4.775 -7.377 8.802 1.00 90.94 85 THR A O 1
ATOM 729 N N . LEU A 1 86 ? 5.572 -7.677 6.735 1.00 90.44 86 LEU A N 1
ATOM 730 C CA . LEU A 1 86 ? 5.474 -6.247 6.416 1.00 90.44 86 LEU A CA 1
ATOM 731 C C . LEU A 1 86 ? 4.024 -5.747 6.428 1.00 90.44 86 LEU A C 1
ATOM 733 O O . LEU A 1 86 ? 3.739 -4.695 6.987 1.00 90.44 86 LEU A O 1
ATOM 737 N N . LEU A 1 87 ? 3.094 -6.511 5.861 1.00 91.12 87 LEU A N 1
ATOM 738 C CA . LEU A 1 87 ? 1.678 -6.182 5.744 1.00 91.12 87 LEU A CA 1
ATOM 739 C C . LEU A 1 87 ? 0.990 -5.991 7.108 1.00 91.12 87 LEU A C 1
ATOM 741 O O . LEU A 1 87 ? 0.341 -4.954 7.283 1.00 91.12 87 LEU A O 1
ATOM 745 N N . PRO A 1 88 ? 1.089 -6.908 8.095 1.00 91.81 88 PRO A N 1
ATOM 746 C CA . PRO A 1 88 ? 0.470 -6.688 9.403 1.00 91.81 88 PRO A CA 1
ATOM 747 C C . PRO A 1 88 ? 1.064 -5.484 10.147 1.00 91.81 88 PRO A C 1
ATOM 749 O O . PRO A 1 88 ? 0.321 -4.756 10.812 1.00 91.81 88 PRO A O 1
ATOM 752 N N . ILE A 1 89 ? 2.369 -5.229 10.009 1.00 92.25 89 ILE A N 1
ATOM 753 C CA . ILE A 1 89 ? 3.023 -4.062 10.614 1.00 92.25 89 ILE A CA 1
ATOM 754 C C . ILE A 1 89 ? 2.583 -2.771 9.918 1.00 92.25 89 ILE A C 1
ATOM 756 O O . ILE A 1 89 ? 2.149 -1.831 10.585 1.00 92.25 89 ILE A O 1
ATOM 760 N N . ALA A 1 90 ? 2.593 -2.750 8.586 1.00 91.62 90 ALA A N 1
ATOM 761 C CA . ALA A 1 90 ? 2.149 -1.628 7.771 1.00 91.62 90 ALA A CA 1
ATOM 762 C C . ALA A 1 90 ? 0.694 -1.253 8.072 1.00 91.62 90 ALA A C 1
ATOM 764 O O . ALA A 1 90 ? 0.410 -0.082 8.305 1.00 91.62 90 ALA A O 1
ATOM 765 N N . LYS A 1 91 ? -0.217 -2.232 8.172 1.00 91.00 91 LYS A N 1
ATOM 766 C CA . LYS A 1 91 ? -1.618 -2.015 8.578 1.00 91.00 91 LYS A CA 1
ATOM 767 C C . LYS A 1 91 ? -1.722 -1.284 9.915 1.00 91.00 91 LYS A C 1
ATOM 769 O O . LYS A 1 91 ? -2.432 -0.286 10.017 1.00 91.00 91 LYS A O 1
ATOM 774 N N . ARG A 1 92 ? -1.010 -1.770 10.939 1.00 89.56 92 ARG A N 1
ATOM 775 C CA . ARG A 1 92 ? -1.028 -1.183 12.290 1.00 89.56 92 ARG A CA 1
ATOM 776 C C . ARG A 1 92 ? -0.465 0.238 12.292 1.00 89.56 92 ARG A C 1
ATOM 778 O O . ARG A 1 92 ? -1.076 1.130 12.876 1.00 89.56 92 ARG A O 1
ATOM 785 N N . SER A 1 93 ? 0.670 0.455 11.630 1.00 89.50 93 SER A N 1
ATOM 786 C CA . SER A 1 93 ? 1.305 1.775 11.524 1.00 89.50 93 SER A CA 1
ATOM 787 C C . SER A 1 93 ? 0.442 2.764 10.742 1.00 89.50 93 SER A C 1
ATOM 789 O O . SER A 1 93 ? 0.295 3.913 11.151 1.00 89.50 93 SER A O 1
ATOM 791 N N . PHE A 1 94 ? -0.194 2.310 9.665 1.00 89.88 94 PHE A N 1
ATOM 792 C CA . PHE A 1 94 ? -1.046 3.133 8.818 1.00 89.88 94 PHE A CA 1
ATOM 793 C C . PHE A 1 94 ? -2.327 3.589 9.523 1.00 89.88 94 PHE A C 1
ATOM 795 O O . PHE A 1 94 ? -2.676 4.767 9.465 1.00 89.88 94 PHE A O 1
ATOM 802 N N . VAL A 1 95 ? -3.000 2.690 10.250 1.00 87.69 95 VAL A N 1
ATOM 803 C CA . VAL A 1 95 ? -4.177 3.052 11.057 1.00 87.69 95 VAL A CA 1
ATOM 804 C C . VAL A 1 95 ? -3.813 4.110 12.099 1.00 87.69 95 VAL A C 1
ATOM 806 O O . VAL A 1 95 ? -4.546 5.085 12.253 1.00 87.69 95 VAL A O 1
ATOM 809 N N . LYS A 1 96 ? -2.659 3.967 12.769 1.00 86.69 96 LYS A N 1
ATOM 810 C CA . LYS A 1 96 ? -2.152 4.984 13.706 1.00 86.69 96 LYS A CA 1
ATOM 811 C C . LYS A 1 96 ? -1.871 6.318 13.013 1.00 86.69 96 LYS A C 1
ATOM 813 O O . LYS A 1 96 ? -2.217 7.356 13.563 1.00 86.69 96 LYS A O 1
ATOM 818 N N . PHE A 1 97 ? -1.272 6.288 11.823 1.00 86.94 97 PHE A N 1
ATOM 819 C CA . PHE A 1 97 ? -0.952 7.487 11.047 1.00 86.94 97 PHE A CA 1
ATOM 820 C C . PHE A 1 97 ? -2.206 8.271 10.633 1.00 86.94 97 PHE A C 1
ATOM 822 O O . PHE A 1 97 ? -2.232 9.484 10.782 1.00 86.94 97 PHE A O 1
ATOM 829 N N . ILE A 1 98 ? -3.262 7.588 10.177 1.00 82.88 98 ILE A N 1
ATOM 830 C CA . ILE A 1 98 ? -4.525 8.225 9.752 1.00 82.88 98 ILE A CA 1
ATOM 831 C C . ILE A 1 98 ? -5.432 8.612 10.931 1.00 82.88 98 ILE A C 1
ATOM 833 O O . ILE A 1 98 ? -6.361 9.408 10.781 1.00 82.88 98 ILE A O 1
ATOM 837 N N . SER A 1 99 ? -5.234 8.010 12.104 1.00 74.69 99 SER A N 1
ATOM 838 C CA . SER A 1 99 ? -6.015 8.342 13.300 1.00 74.69 99 SER A CA 1
ATOM 839 C C . SER A 1 99 ? -5.516 9.579 14.046 1.00 74.69 99 SER A C 1
ATOM 841 O O . SER A 1 99 ? -6.181 9.988 14.997 1.00 74.69 9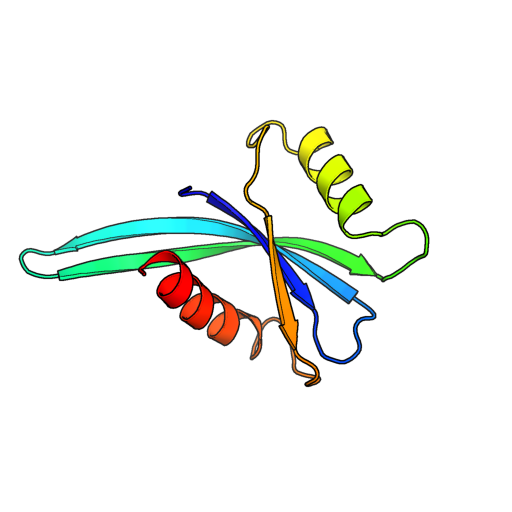9 SER A O 1
ATOM 843 N N . LYS A 1 100 ? -4.368 10.129 13.647 1.00 57.62 100 LYS A N 1
ATOM 844 C CA . LYS A 1 100 ? -3.830 11.388 14.158 1.00 57.62 100 LYS A CA 1
ATOM 845 C C . LYS A 1 100 ? -4.475 12.568 13.441 1.00 57.62 100 LYS A C 1
ATOM 847 O O . LYS A 1 100 ? -4.729 13.571 14.136 1.00 57.62 100 LYS A O 1
#

Secondary structure (DSSP, 8-state):
--EEEEEEE-TT-SEEEEEEEEEEEEEETTEEEEEEEEEEEEEEE--TT--HHHHHHHHHHH-TT-SS-EEEEEE-SS---IIIIIHHHHHHHHHHHHT-

Sequence (100 aa):
VNEGYLFLKDGNYNTTVVYQYRLTFFEKHDEKYRGIRTDYIHRWERTVSNSPENIKVELIKNRKDLPNPAVYNIETDLVYPIEETLLPIAKRSFVKFISK

Radius of gyration: 14.36 Å; chains: 1; bounding box: 36×24×42 Å

Foldseek 3Di:
DFKAKEWEEELVNQKTWIWIKGWDWDDDPPDTDIAIDTDTDDMDTDDPCPDVVNVVVVCCVVPVVCVPGDYHYDYDNHDDDCPPPVVVVVRVVVVVVVVD